Protein AF-A0A9J5XBE6-F1 (afdb_monomer_lite)

Foldseek 3Di:
DKDQLPPPPVDDPQLSVLLCVVQVVQADPRRIRDDDDPPDPDPVVRVVVRVCCCPPVRSVVSVDDDDDDDPVVVVVVVVVVVVVVVVVVVVVVVVVVVVVVVVVVPPPD

pLDDT: mean 87.67, std 7.81, range [52.16, 96.81]

Radius of gyration: 24.83 Å; chains: 1; bounding box: 60×49×56 Å

Secondary structure (DSSP, 8-state):
-EEESTT-TTS-HHHHHHHHHHTTTTB-TTSEEE----S-SSHHHHHHHHHHIIIIIIHHHHH--PPPPPHHHHHHHHHHHHHHHHHHHHHHHHHHHHHHHHHGGG---

Sequence (109 aa):
MRFNVEKAYCLSDKVREKILQMEKNRINKDGELVISSTKTRTQKSIMNFSLVLVSQDIIDAASYVPPPPSEEQVKIITKLAAIGERKRLDNKKAQSQKKAMRRSRDSYD

Organism: Solanum commersonii (NCBI:txid4109)

Structure (mmCIF, N/CA/C/O backbone):
data_AF-A0A9J5XBE6-F1
#
_entry.id   AF-A0A9J5XBE6-F1
#
loop_
_atom_site.group_PDB
_atom_site.id
_atom_site.type_symbol
_atom_site.label_atom_id
_atom_site.label_alt_id
_atom_site.label_comp_id
_atom_site.label_asym_id
_atom_site.label_entity_id
_atom_site.label_seq_id
_atom_site.pdbx_PDB_ins_code
_atom_site.Cartn_x
_atom_site.Cartn_y
_atom_site.Cartn_z
_atom_site.occupancy
_atom_site.B_iso_or_equiv
_atom_site.auth_seq_id
_atom_site.auth_comp_id
_atom_site.auth_asym_id
_atom_site.auth_atom_id
_atom_site.pdbx_PDB_model_num
ATOM 1 N N . MET A 1 1 ? -8.126 -2.118 23.053 1.00 85.38 1 MET A N 1
ATOM 2 C CA . MET A 1 1 ? -9.324 -2.234 22.200 1.00 85.38 1 MET A CA 1
ATOM 3 C C . MET A 1 1 ? -8.954 -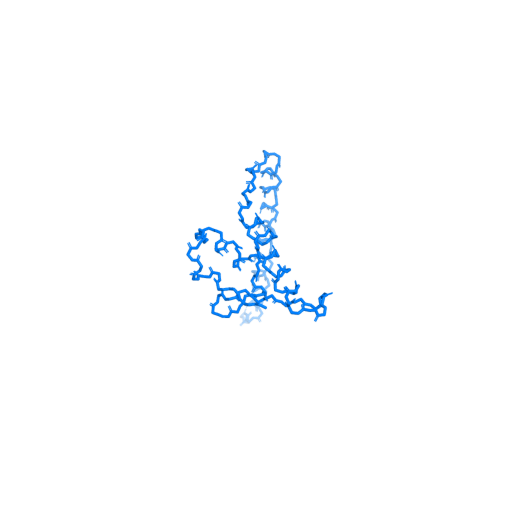3.037 20.961 1.00 85.38 1 MET A C 1
ATOM 5 O O . MET A 1 1 ? -7.812 -2.943 20.519 1.00 85.38 1 MET A O 1
ATOM 9 N N . ARG A 1 2 ? -9.867 -3.880 20.477 1.00 87.94 2 ARG A N 1
ATOM 10 C CA . ARG A 1 2 ? -9.707 -4.636 19.231 1.00 87.94 2 ARG A CA 1
ATOM 11 C C . ARG A 1 2 ? -10.854 -4.259 18.305 1.00 87.94 2 ARG A C 1
ATOM 13 O O . ARG A 1 2 ? -11.988 -4.181 18.771 1.00 87.94 2 ARG A O 1
ATOM 20 N N . PHE A 1 3 ? -10.549 -4.007 17.042 1.00 88.88 3 PHE A N 1
ATOM 21 C CA . PHE A 1 3 ? -11.528 -3.617 16.035 1.00 88.88 3 PHE A CA 1
ATOM 22 C C . PHE A 1 3 ? -11.354 -4.497 14.801 1.00 88.88 3 PHE A C 1
ATOM 24 O O . PHE A 1 3 ? -10.278 -4.512 14.213 1.00 88.88 3 PHE A O 1
ATOM 31 N N . ASN A 1 4 ? -12.384 -5.252 14.422 1.00 90.38 4 ASN A N 1
ATOM 32 C CA . ASN A 1 4 ? -12.310 -6.121 13.252 1.00 90.38 4 ASN A CA 1
ATOM 33 C C . ASN A 1 4 ? -12.506 -5.292 11.975 1.00 90.38 4 ASN A C 1
ATOM 35 O O . ASN A 1 4 ? -13.617 -4.848 11.697 1.00 90.38 4 ASN A O 1
ATOM 39 N N . VAL A 1 5 ? -11.426 -5.073 11.223 1.00 89.31 5 VAL A N 1
ATOM 40 C CA . VAL A 1 5 ? -11.435 -4.235 10.012 1.00 89.31 5 VAL A CA 1
ATOM 41 C C . VAL A 1 5 ? -12.078 -4.982 8.846 1.00 89.31 5 VAL A C 1
ATOM 43 O O . VAL A 1 5 ? -12.821 -4.394 8.063 1.00 89.31 5 VAL A O 1
ATOM 46 N N . GLU A 1 6 ? -11.830 -6.286 8.751 1.00 87.38 6 GLU A N 1
ATOM 47 C CA . GLU A 1 6 ? -12.301 -7.132 7.654 1.00 87.38 6 GLU A CA 1
ATOM 48 C C . GLU A 1 6 ? -13.834 -7.245 7.638 1.00 87.38 6 GLU A C 1
ATOM 50 O O . GLU A 1 6 ? -14.467 -7.069 6.599 1.00 87.38 6 GLU A O 1
ATOM 55 N N . LYS A 1 7 ? -14.452 -7.435 8.809 1.00 88.69 7 LYS A N 1
ATOM 56 C CA . LYS A 1 7 ? -15.906 -7.615 8.967 1.00 88.69 7 LYS A CA 1
ATOM 57 C C . LYS A 1 7 ? -16.685 -6.309 9.181 1.00 88.69 7 LYS A C 1
ATOM 59 O O . LYS A 1 7 ? -17.906 -6.344 9.328 1.00 88.69 7 LYS A O 1
ATOM 64 N N . ALA A 1 8 ? -16.020 -5.153 9.229 1.00 87.75 8 ALA A N 1
ATOM 65 C CA . ALA A 1 8 ? -16.664 -3.873 9.531 1.00 87.75 8 ALA A CA 1
ATOM 66 C C . ALA A 1 8 ? -17.505 -3.344 8.356 1.00 87.75 8 ALA A C 1
ATOM 68 O O . ALA A 1 8 ? -16.993 -2.639 7.494 1.00 87.75 8 ALA A O 1
ATOM 69 N N . TYR A 1 9 ? -18.810 -3.621 8.327 1.00 86.94 9 TYR A N 1
ATOM 70 C CA . TYR A 1 9 ? -19.719 -3.202 7.241 1.00 86.94 9 TYR A CA 1
ATOM 71 C C . TYR A 1 9 ? -19.729 -1.689 6.941 1.00 86.94 9 TYR A C 1
ATOM 73 O O . TYR A 1 9 ? -20.090 -1.292 5.839 1.00 86.94 9 TYR A O 1
ATOM 81 N N . CYS A 1 10 ? -19.329 -0.847 7.897 1.00 86.62 10 CYS A N 1
ATOM 82 C CA . CYS A 1 10 ? -19.263 0.606 7.740 1.00 86.62 10 CYS A CA 1
ATOM 83 C C . CYS A 1 10 ? -18.073 1.103 6.899 1.00 86.62 10 CYS A C 1
ATOM 85 O O . CYS A 1 10 ? -18.045 2.275 6.531 1.00 86.62 10 CYS A O 1
ATOM 87 N N . LEU A 1 11 ? -17.095 0.245 6.597 1.00 87.25 11 LEU A N 1
ATOM 88 C CA . LEU A 1 11 ? -15.935 0.589 5.777 1.00 87.25 11 LEU A CA 1
ATOM 89 C C . LEU A 1 11 ? -16.132 0.109 4.341 1.00 87.25 11 LEU A C 1
ATOM 91 O O . LEU A 1 11 ? -16.635 -0.986 4.112 1.00 87.25 11 LEU A O 1
ATOM 95 N N . SER A 1 12 ? -15.689 0.908 3.368 1.00 89.75 12 SER A N 1
ATOM 96 C CA . SER A 1 12 ? -15.602 0.455 1.976 1.00 89.75 12 SER A CA 1
ATOM 97 C C . SER A 1 12 ? -14.417 -0.495 1.785 1.00 89.75 12 SER A C 1
ATOM 99 O O . SER A 1 12 ? -13.418 -0.404 2.502 1.00 89.75 12 SER A O 1
ATOM 101 N N . ASP A 1 13 ? -14.484 -1.372 0.784 1.00 89.69 13 ASP A N 1
ATOM 102 C CA . ASP A 1 13 ? -13.449 -2.394 0.560 1.00 89.69 13 ASP A CA 1
ATOM 103 C C . ASP A 1 13 ? -12.067 -1.791 0.292 1.00 89.69 13 ASP A C 1
ATOM 105 O O . ASP A 1 13 ? -11.066 -2.272 0.818 1.00 89.69 13 ASP A O 1
ATOM 109 N N . LYS A 1 14 ? -12.015 -0.661 -0.424 1.00 89.00 14 LYS A N 1
ATOM 110 C CA . LYS A 1 14 ? -10.770 0.085 -0.661 1.00 89.00 14 LYS A CA 1
ATOM 111 C C . LYS A 1 14 ? -10.132 0.574 0.638 1.00 89.00 14 LYS A C 1
ATOM 113 O O . LYS A 1 14 ? -8.915 0.511 0.794 1.00 89.00 14 LYS A O 1
ATOM 118 N N . VAL A 1 15 ? -10.948 1.081 1.563 1.00 90.25 15 VAL A N 1
ATOM 119 C CA . VAL A 1 15 ? -10.475 1.574 2.862 1.00 90.25 15 VAL A CA 1
ATOM 120 C C . VAL A 1 15 ? -10.030 0.402 3.733 1.00 90.25 15 VAL A C 1
ATOM 122 O O . VAL A 1 15 ? -8.966 0.487 4.339 1.00 90.25 15 VAL A O 1
ATOM 125 N N . ARG A 1 16 ? -10.771 -0.717 3.736 1.00 91.00 16 ARG A N 1
ATOM 126 C CA . ARG A 1 16 ? -10.356 -1.947 4.432 1.00 91.00 16 ARG A CA 1
ATOM 127 C C . ARG A 1 16 ? -8.979 -2.413 3.972 1.00 91.00 16 ARG A C 1
ATOM 129 O O . ARG A 1 16 ? -8.092 -2.607 4.798 1.00 91.00 16 ARG A O 1
ATOM 136 N N . GLU A 1 17 ? -8.790 -2.547 2.662 1.00 90.31 17 GLU A N 1
ATOM 137 C CA . GLU A 1 17 ? -7.527 -3.006 2.085 1.00 90.31 17 GLU A CA 1
ATOM 138 C C . GLU A 1 17 ? -6.375 -2.057 2.433 1.00 90.31 17 GLU A C 1
ATOM 140 O O . GLU A 1 17 ? -5.313 -2.499 2.874 1.00 90.31 17 GLU A O 1
ATOM 145 N N . LYS A 1 18 ? -6.596 -0.742 2.331 1.00 91.00 18 LYS A N 1
ATOM 146 C CA . LYS A 1 18 ? -5.593 0.250 2.729 1.00 91.00 18 LYS A CA 1
ATOM 147 C C . LYS A 1 18 ? -5.229 0.168 4.207 1.00 91.00 18 LYS A C 1
ATOM 149 O O . LYS A 1 18 ? -4.044 0.219 4.525 1.00 91.00 18 LYS A O 1
ATOM 154 N N . ILE A 1 19 ? -6.206 0.026 5.103 1.00 90.69 19 ILE A N 1
ATOM 155 C CA . ILE A 1 19 ? -5.940 -0.115 6.542 1.00 90.69 19 ILE A CA 1
ATOM 156 C C . ILE A 1 19 ? -5.107 -1.376 6.797 1.00 90.69 19 ILE A C 1
ATOM 158 O O . ILE A 1 19 ? -4.124 -1.313 7.532 1.00 90.69 19 ILE A O 1
ATOM 162 N N . LEU A 1 20 ? -5.433 -2.496 6.143 1.00 90.38 20 LEU A N 1
ATOM 163 C CA . LEU A 1 20 ? -4.661 -3.739 6.245 1.00 90.38 20 LEU A CA 1
ATOM 164 C C . LEU A 1 20 ? -3.218 -3.575 5.741 1.00 90.38 20 LEU A C 1
ATOM 166 O O . LEU A 1 20 ? -2.297 -4.149 6.322 1.00 90.38 20 LEU A O 1
ATOM 170 N N . GLN A 1 21 ? -2.996 -2.770 4.698 1.00 89.75 21 GLN A N 1
ATOM 171 C CA . GLN A 1 21 ? -1.657 -2.475 4.180 1.00 89.75 21 GLN A CA 1
ATOM 172 C C . GLN A 1 21 ? -0.860 -1.530 5.094 1.00 89.75 21 GLN A C 1
ATOM 174 O O . GLN A 1 21 ? 0.316 -1.791 5.367 1.00 89.75 21 GLN A O 1
ATOM 179 N N . MET A 1 22 ? -1.482 -0.446 5.568 1.00 90.00 22 MET A N 1
ATOM 180 C CA . MET A 1 22 ? -0.840 0.580 6.399 1.00 90.00 22 MET A CA 1
ATOM 181 C C . MET A 1 22 ? -0.526 0.061 7.806 1.00 90.00 22 MET A C 1
ATOM 183 O O . MET A 1 22 ? 0.591 0.218 8.295 1.00 90.00 22 MET A O 1
ATOM 187 N N . GLU A 1 23 ? -1.484 -0.618 8.436 1.00 89.19 23 GLU A N 1
ATOM 188 C CA . GLU A 1 23 ? -1.412 -1.065 9.830 1.00 89.19 23 GLU A CA 1
ATOM 189 C C . GLU A 1 23 ? -1.072 -2.558 9.959 1.00 89.19 23 GLU A C 1
ATOM 191 O O . GLU A 1 23 ? -1.339 -3.176 10.988 1.00 89.19 23 GLU A O 1
ATOM 196 N N . LYS A 1 24 ? -0.426 -3.154 8.946 1.00 89.81 24 LYS A N 1
ATOM 197 C CA . LYS A 1 24 ? -0.115 -4.599 8.882 1.00 89.81 24 LYS A CA 1
ATOM 198 C C . LYS A 1 24 ? 0.562 -5.172 10.135 1.00 89.81 24 LYS A C 1
ATOM 200 O O . LYS A 1 24 ? 0.371 -6.335 10.463 1.00 89.81 24 LYS A O 1
ATOM 205 N N . ASN A 1 25 ? 1.350 -4.360 10.844 1.00 90.62 25 ASN A N 1
ATOM 206 C CA . ASN A 1 25 ? 2.076 -4.780 12.049 1.00 90.62 25 ASN A CA 1
ATOM 207 C C . ASN A 1 25 ? 1.184 -4.822 13.303 1.00 90.62 25 ASN A C 1
ATOM 209 O O . ASN A 1 25 ? 1.572 -5.403 14.314 1.00 90.62 25 ASN A O 1
ATOM 213 N N . ARG A 1 26 ? 0.019 -4.168 13.263 1.00 89.62 26 ARG A N 1
ATOM 214 C CA . ARG A 1 26 ? -0.947 -4.060 14.368 1.00 89.62 26 ARG A CA 1
ATOM 215 C C . ARG A 1 26 ? -2.198 -4.910 14.143 1.00 89.62 26 ARG A C 1
ATOM 217 O O . ARG A 1 26 ? -3.085 -4.914 14.997 1.00 89.62 26 ARG A O 1
ATOM 224 N N . ILE A 1 27 ? -2.259 -5.619 13.019 1.00 92.38 27 ILE A N 1
ATOM 225 C CA . ILE A 1 27 ? -3.347 -6.516 12.634 1.00 92.38 27 ILE A CA 1
ATOM 226 C C . ILE A 1 27 ? -2.996 -7.951 13.045 1.00 92.38 27 ILE A C 1
ATOM 228 O O . ILE A 1 27 ? -1.868 -8.408 12.852 1.00 92.38 27 ILE A O 1
ATOM 232 N N . ASN A 1 28 ? -3.953 -8.666 13.637 1.00 91.75 28 ASN A N 1
ATOM 233 C CA . ASN A 1 28 ? -3.812 -10.092 13.937 1.00 91.75 28 ASN A CA 1
ATOM 234 C C . ASN A 1 28 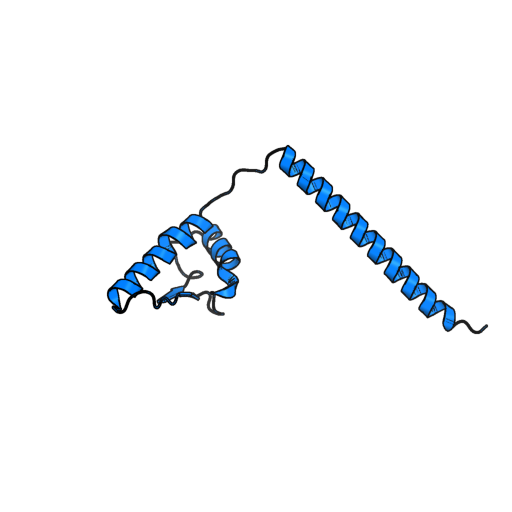? -4.198 -10.977 12.730 1.00 91.75 28 ASN A C 1
ATOM 236 O O . ASN A 1 28 ? -4.595 -10.488 11.677 1.00 91.75 28 ASN A O 1
ATOM 240 N N . LYS A 1 29 ? -4.107 -12.305 12.884 1.00 89.25 29 LYS A N 1
ATOM 241 C CA . LYS A 1 29 ? -4.478 -13.258 11.819 1.00 89.25 29 LYS A CA 1
ATOM 242 C C . LYS A 1 29 ? -5.963 -13.211 11.434 1.00 89.25 29 LYS A C 1
ATOM 244 O O . LYS A 1 29 ? -6.292 -13.606 10.325 1.00 89.25 29 LYS A O 1
ATOM 249 N N . ASP A 1 30 ? -6.817 -12.725 12.330 1.00 87.19 30 ASP A N 1
ATOM 250 C CA . ASP A 1 30 ? -8.274 -12.659 12.173 1.00 87.19 30 ASP A CA 1
ATOM 251 C C . ASP A 1 30 ? -8.758 -11.298 11.625 1.00 87.19 30 ASP A C 1
ATOM 253 O O . ASP A 1 30 ? -9.953 -10.990 11.684 1.00 87.19 30 ASP A O 1
ATOM 257 N N . GLY A 1 31 ? -7.835 -10.443 11.160 1.00 87.12 31 GLY A N 1
ATOM 258 C CA . GLY A 1 31 ? -8.158 -9.125 10.604 1.00 87.12 31 GLY A CA 1
ATOM 259 C C . GLY A 1 31 ? -8.540 -8.069 11.651 1.00 87.12 31 GLY A C 1
ATOM 260 O O . GLY A 1 31 ? -9.138 -7.041 11.320 1.00 87.12 31 GLY A O 1
ATOM 261 N N . GLU A 1 32 ? -8.218 -8.296 12.927 1.00 91.06 32 GLU A N 1
ATOM 262 C CA . GLU A 1 32 ? -8.462 -7.349 14.014 1.00 91.06 32 GLU A CA 1
ATOM 263 C C . GLU A 1 32 ? -7.280 -6.407 14.226 1.00 91.06 32 GLU A C 1
ATOM 265 O O . GLU A 1 32 ? -6.149 -6.826 14.481 1.00 91.06 32 GLU A O 1
ATOM 270 N N . LEU A 1 33 ? -7.579 -5.112 14.209 1.00 90.81 33 LEU A N 1
ATOM 271 C CA . LEU A 1 33 ? -6.672 -4.042 14.575 1.00 90.81 33 LEU A CA 1
ATOM 272 C C . LEU A 1 33 ? -6.586 -3.934 16.095 1.00 90.81 33 LEU A C 1
ATOM 274 O O . LEU A 1 33 ? -7.570 -3.626 16.777 1.00 90.81 33 LEU A O 1
ATOM 278 N N . VAL A 1 34 ? -5.391 -4.172 16.628 1.00 90.00 34 VAL A N 1
ATOM 279 C CA . VAL A 1 34 ? -5.123 -4.130 18.064 1.00 90.00 34 VAL A CA 1
ATOM 280 C C . VAL A 1 34 ? -4.576 -2.758 18.451 1.00 90.00 34 VAL A C 1
ATOM 282 O O . VAL A 1 34 ? -3.539 -2.299 17.967 1.00 90.00 34 VAL A O 1
ATOM 285 N N . ILE A 1 35 ? -5.280 -2.089 19.367 1.00 87.31 35 ILE A N 1
ATOM 286 C CA . ILE A 1 35 ? -4.916 -0.760 19.864 1.00 87.31 35 ILE A CA 1
ATOM 287 C C . ILE A 1 35 ? -4.815 -0.794 21.380 1.00 87.31 35 ILE A C 1
ATOM 289 O O . ILE A 1 35 ? -5.797 -1.034 22.088 1.00 87.31 35 ILE A O 1
ATOM 293 N N . SER A 1 36 ? -3.617 -0.521 21.881 1.00 84.38 36 SER A N 1
ATOM 294 C CA . SER A 1 36 ? -3.325 -0.369 23.303 1.00 84.38 36 SER A CA 1
ATOM 295 C C . SER A 1 36 ? -2.781 1.029 23.569 1.00 84.38 36 SER A C 1
ATOM 297 O O . SER A 1 36 ? -1.867 1.480 22.883 1.00 84.38 36 SER A O 1
ATOM 299 N N . SER A 1 37 ? -3.324 1.705 24.579 1.00 82.12 37 SER A N 1
ATOM 300 C CA . SER A 1 37 ? -2.838 3.000 25.053 1.00 82.12 37 SER A CA 1
ATOM 301 C C . SER A 1 37 ? -2.813 2.993 26.576 1.00 82.12 37 SER A C 1
ATOM 303 O O . SER A 1 37 ? -3.806 2.638 27.207 1.00 82.12 37 SER A O 1
ATOM 305 N N . THR A 1 38 ? -1.684 3.396 27.157 1.00 85.75 38 THR A N 1
ATOM 306 C CA . THR A 1 38 ? -1.477 3.554 28.608 1.00 85.75 38 THR A CA 1
ATOM 307 C C . THR A 1 38 ? -1.437 5.026 29.030 1.00 85.75 38 THR A C 1
ATOM 309 O O . THR A 1 38 ? -1.050 5.345 30.149 1.00 85.75 38 THR A O 1
ATOM 312 N N . LYS A 1 39 ? -1.849 5.945 28.143 1.00 82.25 39 LYS A N 1
ATOM 313 C CA . LYS A 1 39 ? -1.720 7.398 28.344 1.00 82.25 39 LYS A CA 1
ATOM 314 C C . LYS A 1 39 ? -2.528 7.953 29.519 1.00 82.25 39 LYS A C 1
ATOM 316 O O . LYS A 1 39 ? -2.152 8.969 30.087 1.00 82.25 39 LYS A O 1
ATOM 321 N N . THR A 1 40 ? -3.662 7.342 29.853 1.00 84.62 40 THR A N 1
ATOM 322 C CA . THR A 1 40 ? -4.537 7.810 30.939 1.00 84.62 40 THR A CA 1
ATOM 323 C C . THR A 1 40 ? -4.848 6.672 31.896 1.00 84.62 40 THR A C 1
ATOM 325 O O . THR A 1 40 ? -4.900 5.519 31.487 1.00 84.62 40 THR A O 1
ATOM 328 N N . ARG A 1 41 ? -5.054 6.993 33.179 1.00 85.06 41 ARG A N 1
ATOM 329 C CA . ARG A 1 41 ? -5.327 5.998 34.232 1.00 85.06 41 ARG A CA 1
ATOM 330 C C . ARG A 1 41 ? -6.740 5.409 34.147 1.00 85.06 41 ARG A C 1
ATOM 332 O O . ARG A 1 41 ? -6.961 4.280 34.571 1.00 85.06 41 ARG A O 1
ATOM 339 N N . THR A 1 42 ? -7.700 6.164 33.618 1.00 89.12 42 THR A N 1
ATOM 340 C CA . THR A 1 42 ? -9.118 5.782 33.623 1.00 89.12 42 THR A CA 1
ATOM 341 C C . THR A 1 42 ? -9.487 4.981 32.377 1.00 89.12 42 THR A C 1
ATOM 343 O O . THR A 1 42 ? -9.204 5.380 31.251 1.00 89.12 42 THR A O 1
ATOM 346 N N . GLN A 1 43 ? -10.219 3.879 32.548 1.00 85.38 43 GLN A N 1
ATOM 347 C CA . GLN A 1 43 ? -10.635 3.029 31.427 1.00 85.38 43 GLN A CA 1
ATOM 348 C C . GLN A 1 43 ? -11.503 3.777 30.402 1.00 85.38 43 GLN A C 1
ATOM 350 O O . GLN A 1 43 ? -11.303 3.626 29.199 1.00 85.38 43 GLN A O 1
ATOM 355 N N . LYS A 1 44 ? -12.432 4.631 30.859 1.00 88.69 44 LYS A N 1
ATOM 356 C CA . LYS A 1 44 ? -13.303 5.424 29.971 1.00 88.69 44 LYS A CA 1
ATOM 357 C C . LYS A 1 44 ? -12.503 6.339 29.039 1.00 88.69 44 LYS A C 1
ATOM 359 O O . LYS A 1 44 ? -12.801 6.403 27.850 1.00 88.69 44 LYS A O 1
ATOM 364 N N . SER A 1 45 ? -11.470 7.013 29.546 1.00 85.19 45 SER A N 1
ATOM 365 C CA . SER A 1 45 ? -10.639 7.898 28.721 1.00 85.19 45 SER A CA 1
ATOM 366 C C . SER A 1 45 ? -9.790 7.115 27.721 1.00 85.19 45 SER A C 1
ATOM 368 O O . SER A 1 45 ? -9.687 7.534 26.572 1.00 85.19 45 SER A O 1
ATOM 370 N N . ILE A 1 46 ? -9.257 5.948 28.105 1.00 86.25 46 ILE A N 1
ATOM 371 C CA . ILE A 1 46 ? -8.529 5.058 27.184 1.00 86.25 46 ILE A CA 1
ATOM 372 C C . ILE A 1 46 ? -9.438 4.590 26.039 1.00 86.25 46 ILE A C 1
ATOM 374 O O . ILE A 1 46 ? -9.009 4.568 24.883 1.00 86.25 46 ILE A O 1
ATOM 378 N N . MET A 1 47 ? -10.687 4.227 26.344 1.00 85.69 47 MET A N 1
ATOM 379 C CA . MET A 1 47 ? -11.663 3.785 25.343 1.00 85.69 47 MET A CA 1
ATOM 380 C C . MET A 1 47 ? -11.978 4.900 24.344 1.00 85.69 47 MET A C 1
ATOM 382 O O . MET A 1 47 ? -11.810 4.693 23.145 1.00 85.69 47 MET A O 1
ATOM 386 N N . ASN A 1 48 ? -12.338 6.092 24.830 1.00 87.31 48 ASN A N 1
ATOM 387 C CA . ASN A 1 48 ? -12.614 7.249 23.972 1.00 87.31 48 ASN A CA 1
ATOM 388 C C . ASN A 1 48 ? -11.408 7.609 23.098 1.00 87.31 48 ASN A C 1
ATOM 390 O O . ASN A 1 48 ? -11.547 7.789 21.894 1.00 87.31 48 ASN A O 1
ATOM 394 N N . PHE A 1 49 ? -10.208 7.626 23.680 1.00 87.44 49 PHE A N 1
ATOM 395 C CA . PHE A 1 49 ? -8.976 7.881 22.940 1.00 87.44 49 PHE A CA 1
ATOM 396 C C . PHE A 1 49 ? -8.724 6.837 21.841 1.00 87.44 49 PHE A C 1
ATOM 398 O O . PHE A 1 49 ? -8.320 7.181 20.735 1.00 87.44 49 PHE A O 1
ATOM 405 N N . SER A 1 50 ? -8.997 5.561 22.123 1.00 86.00 50 SER A N 1
ATOM 406 C CA . SER A 1 50 ? -8.839 4.484 21.138 1.00 86.00 50 SER A CA 1
ATOM 407 C C . SER A 1 50 ? -9.845 4.602 19.989 1.00 86.00 50 SER A C 1
ATOM 409 O O . SER A 1 50 ? -9.492 4.313 18.852 1.00 86.00 50 SER A O 1
ATOM 411 N N . LEU A 1 51 ? -11.081 5.029 20.268 1.00 86.38 51 LEU A N 1
ATOM 412 C CA . LEU A 1 51 ? -12.102 5.271 19.242 1.00 86.38 51 LEU A CA 1
ATOM 413 C C . LEU A 1 51 ? -11.730 6.449 18.338 1.00 86.38 51 LEU A C 1
ATOM 415 O O . LEU A 1 51 ? -11.864 6.351 17.119 1.00 86.38 51 LEU A O 1
ATOM 419 N N . VAL A 1 52 ? -11.226 7.529 18.937 1.00 86.94 52 VAL A N 1
ATOM 420 C CA . VAL A 1 52 ? -10.731 8.715 18.228 1.00 86.94 52 VAL A CA 1
ATOM 421 C C . VAL A 1 52 ? -9.574 8.351 17.299 1.00 86.94 52 VAL A C 1
ATOM 423 O O . VAL A 1 52 ? -9.644 8.643 16.112 1.00 86.94 52 VAL A O 1
ATOM 426 N N . LEU A 1 53 ? -8.573 7.621 17.802 1.00 84.94 53 LEU A N 1
ATOM 427 C CA . LEU A 1 53 ? -7.445 7.132 17.001 1.00 84.94 53 LEU A CA 1
ATOM 428 C C . LEU A 1 53 ? -7.882 6.305 15.785 1.00 84.94 53 LEU A C 1
ATOM 430 O O . LEU A 1 53 ? -7.331 6.463 14.702 1.00 84.94 53 LEU A O 1
ATOM 434 N N . VAL A 1 54 ? -8.849 5.395 15.955 1.00 85.50 54 VAL A N 1
ATOM 435 C CA . VAL A 1 54 ? -9.361 4.603 14.823 1.00 85.50 54 VAL A CA 1
ATOM 436 C C . VAL A 1 54 ? -10.076 5.492 13.818 1.00 85.50 54 VAL A C 1
ATOM 438 O O . VAL A 1 54 ? -9.843 5.362 12.621 1.00 85.50 54 VAL A O 1
ATOM 441 N N . SER A 1 55 ? -10.952 6.368 14.306 1.00 82.25 55 SER A N 1
ATOM 442 C CA . SER A 1 55 ? -11.882 7.109 13.455 1.00 82.25 55 SER A CA 1
ATOM 443 C C . SER A 1 55 ? -11.214 8.248 12.701 1.00 82.25 55 SER A C 1
ATOM 445 O O . SER A 1 55 ? -11.440 8.378 11.510 1.00 82.25 55 SER A O 1
ATOM 447 N N . GLN A 1 56 ? -10.403 9.057 13.376 1.00 81.25 56 GLN A N 1
ATOM 448 C CA . GLN A 1 56 ? -9.742 10.197 12.747 1.00 81.25 56 GLN A CA 1
ATOM 449 C C . GLN A 1 56 ? -8.426 9.760 12.118 1.00 81.25 56 GLN A C 1
ATOM 451 O O . GLN A 1 56 ? -8.284 9.779 10.905 1.00 81.25 56 GLN A O 1
ATOM 456 N N . ASP A 1 57 ? -7.480 9.254 12.903 1.00 85.25 57 ASP A N 1
ATOM 457 C CA . ASP A 1 57 ? -6.131 9.067 12.362 1.00 85.25 57 ASP A CA 1
ATOM 458 C C . ASP A 1 57 ? -6.065 7.933 11.328 1.00 85.25 57 ASP A C 1
ATOM 460 O O . ASP A 1 57 ? -5.484 8.098 10.258 1.00 85.25 57 ASP A O 1
ATOM 464 N N . ILE A 1 58 ? -6.662 6.775 11.622 1.00 87.69 58 ILE A N 1
ATOM 465 C CA . ILE A 1 58 ? -6.506 5.586 10.770 1.00 87.69 58 ILE A CA 1
ATOM 466 C C . ILE A 1 58 ? -7.472 5.620 9.585 1.00 87.69 58 ILE A C 1
ATOM 468 O O . ILE A 1 58 ? -7.053 5.413 8.444 1.00 87.69 58 ILE A O 1
ATOM 472 N N . ILE A 1 59 ? -8.760 5.873 9.837 1.00 88.25 59 ILE A N 1
ATOM 473 C CA . ILE A 1 59 ? -9.769 5.874 8.775 1.00 88.25 59 ILE A CA 1
ATOM 474 C C . ILE A 1 59 ? -9.593 7.081 7.847 1.00 88.25 59 ILE A C 1
ATOM 476 O O . ILE A 1 59 ? -9.638 6.873 6.634 1.00 88.25 59 ILE A O 1
ATOM 480 N N . ASP A 1 60 ? -9.308 8.293 8.345 1.00 88.44 60 ASP A N 1
ATOM 481 C CA . ASP A 1 60 ? -9.117 9.445 7.448 1.00 88.44 60 ASP A CA 1
ATOM 482 C C . ASP A 1 60 ? -7.848 9.284 6.602 1.00 88.44 60 ASP A C 1
ATOM 484 O O . ASP A 1 60 ? -7.874 9.536 5.395 1.00 88.44 60 ASP A O 1
ATOM 488 N N . ALA A 1 61 ? -6.751 8.778 7.181 1.00 87.56 61 ALA A N 1
ATOM 489 C CA . ALA A 1 61 ? -5.529 8.509 6.421 1.00 87.56 61 ALA A CA 1
ATOM 490 C C . ALA A 1 61 ? -5.734 7.428 5.347 1.00 87.56 61 ALA A C 1
ATOM 492 O O . ALA A 1 61 ? -5.219 7.545 4.230 1.00 87.56 61 ALA A O 1
ATOM 493 N N . ALA A 1 62 ? -6.516 6.389 5.646 1.00 88.56 62 ALA A N 1
ATOM 494 C CA . ALA A 1 62 ? -6.867 5.371 4.663 1.00 88.56 62 ALA A CA 1
ATOM 495 C C . ALA A 1 62 ? -7.838 5.905 3.596 1.00 88.56 62 ALA A C 1
ATOM 497 O O . ALA A 1 62 ? -7.711 5.558 2.419 1.00 88.56 62 ALA A O 1
ATOM 498 N N . SER A 1 63 ? -8.770 6.779 3.978 1.00 88.12 63 SER A N 1
ATOM 499 C CA . SER A 1 63 ? -9.710 7.432 3.064 1.00 88.12 63 SER A CA 1
ATOM 500 C C . SER A 1 63 ? -9.047 8.492 2.184 1.00 88.12 63 SER A C 1
ATOM 502 O O . SER A 1 63 ? -9.595 8.846 1.138 1.00 88.12 63 SER A O 1
ATOM 504 N N . TYR A 1 64 ? -7.873 8.998 2.563 1.00 87.50 64 TYR A N 1
ATOM 505 C CA . TYR A 1 64 ? -7.152 9.980 1.771 1.00 87.50 64 TYR A CA 1
ATOM 506 C C . TYR A 1 64 ? -6.716 9.388 0.423 1.00 87.50 64 TYR A C 1
ATOM 508 O O . TYR A 1 64 ? -5.946 8.422 0.345 1.00 87.50 64 TYR A O 1
ATOM 516 N N . VAL A 1 65 ? -7.207 9.981 -0.664 1.00 82.88 65 VAL A N 1
ATOM 517 C CA . VAL A 1 65 ? -6.805 9.651 -2.033 1.00 82.88 65 VAL A CA 1
ATOM 518 C C . VAL A 1 65 ? -5.787 10.700 -2.471 1.00 82.88 65 VAL A C 1
ATOM 520 O O . VAL A 1 65 ? -6.166 11.862 -2.629 1.00 82.88 65 VAL A O 1
ATOM 523 N N . PRO A 1 66 ? -4.499 10.339 -2.637 1.00 81.94 66 PRO A N 1
ATOM 524 C CA . PRO A 1 66 ? -3.517 11.306 -3.092 1.00 81.94 66 PRO A CA 1
ATOM 525 C C . PRO A 1 66 ? -3.881 11.779 -4.506 1.00 81.94 66 PRO A C 1
ATOM 527 O O . PRO A 1 66 ? -4.359 10.974 -5.315 1.00 81.94 66 PRO A O 1
ATOM 530 N N . PRO A 1 67 ? -3.656 13.065 -4.821 1.00 85.25 67 PRO A N 1
ATOM 531 C CA . PRO A 1 67 ? -3.830 13.554 -6.178 1.00 85.25 67 PRO A CA 1
ATOM 532 C C . PRO A 1 67 ? -2.887 12.808 -7.136 1.00 85.25 67 PRO A C 1
ATOM 534 O O . PRO A 1 67 ? -1.843 12.299 -6.708 1.00 85.25 67 PRO A O 1
ATOM 537 N N . PRO A 1 68 ? -3.236 12.728 -8.432 1.00 84.38 68 PRO A N 1
ATOM 538 C CA . PRO A 1 68 ? -2.366 12.108 -9.422 1.00 84.38 68 PRO A CA 1
ATOM 539 C C . 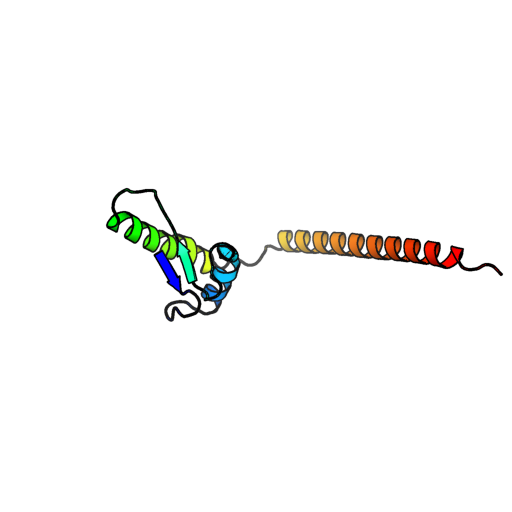PRO A 1 68 ? -0.989 12.799 -9.444 1.00 84.38 68 PRO A C 1
ATOM 541 O O . PRO A 1 68 ? -0.906 14.010 -9.215 1.00 84.38 68 PRO A O 1
ATOM 544 N N . PRO A 1 69 ? 0.098 12.048 -9.702 1.00 87.00 69 PRO A N 1
ATOM 545 C CA . PRO A 1 69 ? 1.447 12.600 -9.698 1.00 87.00 69 PRO A CA 1
ATOM 546 C C . PRO A 1 69 ? 1.622 13.653 -10.798 1.00 87.00 69 PRO A C 1
ATOM 548 O O . PRO A 1 69 ? 1.102 13.498 -11.905 1.00 87.00 69 PRO A O 1
ATOM 551 N N . SER A 1 70 ? 2.393 14.703 -10.508 1.00 90.00 70 SER A N 1
ATOM 552 C CA . SER A 1 70 ? 2.728 15.735 -11.494 1.00 90.00 70 SER A CA 1
ATOM 553 C C . SER A 1 70 ? 3.672 15.199 -12.575 1.00 90.00 70 SER A C 1
ATOM 555 O O . SER A 1 70 ? 4.393 14.220 -12.364 1.00 90.00 70 SER A O 1
ATOM 557 N N . GLU A 1 71 ? 3.722 15.857 -13.735 1.00 89.69 71 GLU A N 1
ATOM 558 C CA . GLU A 1 71 ? 4.578 15.429 -14.854 1.00 89.69 71 GLU A CA 1
ATOM 559 C C . GLU A 1 71 ? 6.058 15.290 -14.457 1.00 89.69 71 GLU A C 1
ATOM 561 O O . GLU A 1 71 ? 6.735 14.341 -14.857 1.00 89.69 71 GLU A O 1
ATOM 566 N N . GLU A 1 72 ? 6.561 16.191 -13.611 1.00 88.19 72 GLU A N 1
ATOM 567 C CA . GLU A 1 72 ? 7.926 16.127 -13.081 1.00 88.19 72 GLU A CA 1
ATOM 568 C C . GLU A 1 72 ? 8.146 14.891 -12.196 1.00 88.19 72 GLU A C 1
ATOM 570 O O . GLU A 1 72 ? 9.163 14.203 -12.320 1.00 88.19 72 GLU A O 1
ATOM 575 N N . GLN A 1 73 ? 7.172 14.538 -11.352 1.00 86.12 73 GLN A N 1
ATOM 576 C CA . GLN A 1 73 ? 7.239 13.322 -10.537 1.00 86.12 73 GLN A CA 1
ATOM 577 C C . GLN A 1 73 ? 7.250 12.065 -11.413 1.00 86.12 73 GLN A C 1
ATOM 579 O O . GLN A 1 73 ? 8.038 11.151 -11.166 1.00 86.12 73 GLN A O 1
ATOM 584 N N . VAL A 1 74 ? 6.455 12.038 -12.486 1.00 90.38 74 VAL A N 1
ATOM 585 C CA . VAL A 1 74 ? 6.451 10.933 -13.457 1.00 90.38 74 VAL A CA 1
ATOM 586 C C . VAL A 1 74 ? 7.822 10.784 -14.132 1.00 90.38 74 VAL A C 1
ATOM 588 O O . VAL A 1 74 ? 8.338 9.669 -14.258 1.00 90.38 74 VAL A O 1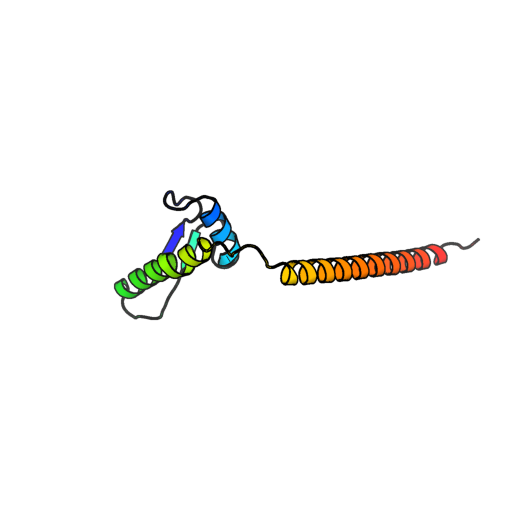
ATOM 591 N N . LYS A 1 75 ? 8.485 11.891 -14.496 1.00 93.19 75 LYS A N 1
ATOM 592 C CA . LYS A 1 75 ? 9.859 11.867 -15.037 1.00 93.19 75 LYS A CA 1
ATOM 593 C C . LYS A 1 75 ? 10.874 11.318 -14.028 1.00 93.19 75 LYS A C 1
ATOM 595 O O . LYS A 1 75 ? 11.799 10.602 -14.412 1.00 93.19 75 LYS A O 1
ATOM 600 N N . ILE A 1 76 ? 10.727 11.624 -12.740 1.00 91.00 76 ILE A N 1
ATOM 601 C CA . ILE A 1 76 ? 11.601 11.075 -11.691 1.00 91.00 76 ILE A CA 1
ATOM 602 C C . ILE A 1 76 ? 11.381 9.562 -11.553 1.00 91.00 76 ILE A C 1
ATOM 604 O O . ILE A 1 76 ? 12.351 8.801 -11.536 1.00 91.00 76 ILE A O 1
ATOM 608 N N . ILE A 1 77 ? 10.124 9.113 -11.525 1.00 90.75 77 ILE A N 1
ATOM 609 C CA . ILE A 1 77 ? 9.764 7.691 -11.412 1.00 90.75 77 ILE A CA 1
ATOM 610 C C . ILE A 1 77 ? 10.337 6.886 -12.587 1.00 90.75 77 ILE A C 1
ATOM 612 O O . ILE A 1 77 ? 10.956 5.842 -12.374 1.00 90.75 77 ILE A O 1
ATOM 616 N N . THR A 1 78 ? 10.209 7.383 -13.820 1.00 93.38 78 THR A N 1
ATOM 617 C CA . THR A 1 78 ? 10.743 6.697 -15.012 1.00 93.38 78 THR A CA 1
ATOM 618 C C . THR A 1 78 ? 12.270 6.601 -14.994 1.00 93.38 78 THR A C 1
ATOM 620 O O . THR A 1 78 ? 12.826 5.541 -15.295 1.00 93.38 78 THR A O 1
ATOM 623 N N . LYS A 1 79 ? 12.971 7.658 -14.560 1.00 94.62 79 LYS A N 1
ATOM 624 C CA . LYS A 1 79 ? 14.433 7.630 -14.371 1.00 94.62 79 LYS A CA 1
ATOM 625 C C . LYS A 1 79 ? 14.855 6.593 -13.329 1.00 94.62 79 LYS A C 1
ATOM 627 O O . LYS A 1 79 ? 15.795 5.833 -13.571 1.00 94.62 79 LYS A O 1
ATOM 632 N N . LEU A 1 80 ? 14.167 6.538 -12.188 1.00 93.69 80 LEU A N 1
ATOM 633 C CA . LEU A 1 80 ? 14.448 5.563 -11.130 1.00 93.69 80 LEU A CA 1
ATOM 634 C C . LEU A 1 80 ? 14.212 4.125 -11.609 1.00 93.69 80 LEU A C 1
ATOM 636 O O . LEU A 1 80 ? 15.058 3.261 -11.366 1.00 93.69 80 LEU A O 1
ATOM 640 N N . ALA A 1 81 ? 13.134 3.879 -12.359 1.00 94.31 81 ALA A N 1
ATOM 641 C CA . ALA A 1 81 ? 12.860 2.578 -12.967 1.00 94.31 81 ALA A CA 1
ATOM 642 C C . ALA A 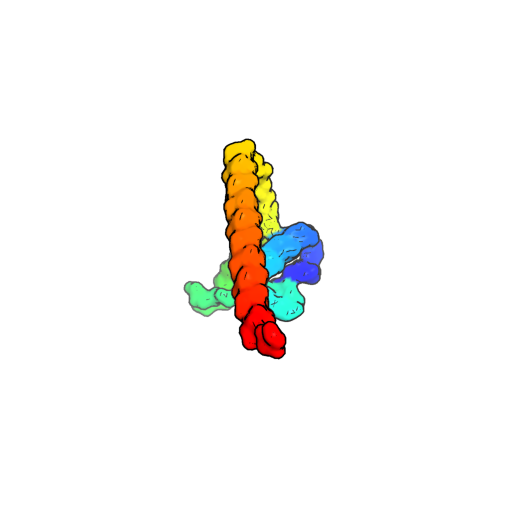1 81 ? 13.980 2.149 -13.936 1.00 94.31 81 ALA A C 1
ATOM 644 O O . ALA A 1 81 ? 14.480 1.026 -13.850 1.00 94.31 81 ALA A O 1
ATOM 645 N N . ALA A 1 82 ? 14.458 3.062 -14.788 1.00 95.31 82 ALA A N 1
ATOM 646 C CA . ALA A 1 82 ? 15.566 2.793 -15.707 1.00 95.31 82 ALA A CA 1
ATOM 647 C C . ALA A 1 82 ? 16.898 2.508 -14.982 1.00 95.31 82 ALA A C 1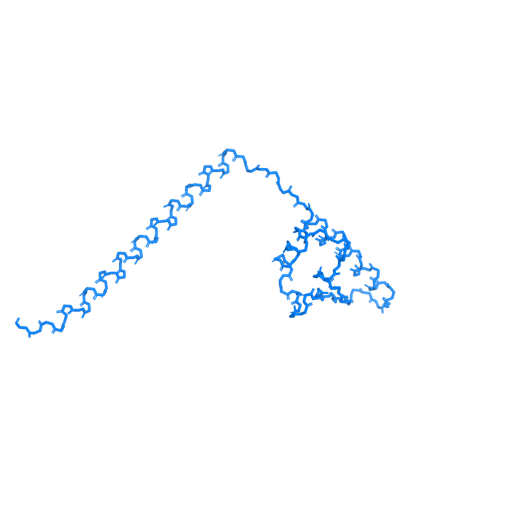
ATOM 649 O O . ALA A 1 82 ? 17.713 1.707 -15.444 1.00 95.31 82 ALA A O 1
ATOM 650 N N . ILE A 1 83 ? 17.154 3.153 -13.837 1.00 95.38 83 ILE A N 1
ATOM 651 C CA . ILE A 1 83 ? 18.319 2.846 -12.990 1.00 95.38 83 ILE A CA 1
ATOM 652 C C . ILE A 1 83 ? 18.184 1.449 -12.374 1.00 95.38 83 ILE A C 1
ATOM 654 O O . ILE A 1 83 ? 19.150 0.684 -12.385 1.00 95.38 83 ILE A O 1
ATOM 658 N N . GLY A 1 84 ? 17.000 1.107 -11.860 1.00 94.88 84 GLY A N 1
ATOM 659 C CA . GLY A 1 84 ? 16.714 -0.216 -11.308 1.00 94.88 84 GLY A CA 1
ATOM 660 C C . GLY A 1 84 ? 16.939 -1.333 -12.328 1.00 94.88 84 GLY A C 1
ATOM 661 O O . GLY A 1 84 ? 17.623 -2.312 -12.026 1.00 94.88 84 GLY A O 1
ATOM 662 N N . GLU A 1 85 ? 16.453 -1.150 -13.558 1.00 94.50 85 GLU A N 1
ATOM 663 C CA . GLU A 1 85 ? 16.605 -2.147 -14.621 1.00 94.50 85 GLU A CA 1
ATOM 664 C C . GLU A 1 85 ? 18.066 -2.326 -15.051 1.00 94.50 85 GLU A C 1
ATOM 666 O O . GLU A 1 85 ? 18.531 -3.456 -15.210 1.00 94.50 85 GLU A O 1
ATOM 671 N N . ARG A 1 86 ? 18.836 -1.233 -15.142 1.00 95.56 86 ARG A N 1
ATOM 672 C CA . ARG A 1 86 ? 20.283 -1.315 -15.398 1.00 95.56 86 ARG A CA 1
ATOM 673 C C . ARG A 1 86 ? 21.001 -2.135 -14.327 1.00 95.56 86 ARG A C 1
ATOM 675 O O . ARG A 1 86 ? 21.677 -3.105 -14.662 1.00 95.56 86 ARG A O 1
ATOM 682 N N . LYS A 1 87 ? 20.766 -1.835 -13.043 1.00 96.81 87 LYS A N 1
ATOM 683 C CA . LYS A 1 87 ? 21.345 -2.602 -11.924 1.00 96.81 87 LYS A CA 1
ATOM 684 C C . LYS A 1 87 ? 20.960 -4.083 -11.982 1.00 96.81 87 LYS A C 1
ATOM 686 O O . LYS A 1 87 ? 21.793 -4.950 -11.723 1.00 96.81 87 LYS A O 1
ATOM 691 N N . ARG A 1 88 ? 19.710 -4.392 -12.339 1.00 96.38 88 ARG A N 1
ATOM 692 C CA . ARG A 1 88 ? 19.229 -5.772 -12.503 1.00 96.38 88 ARG A CA 1
ATOM 693 C C . ARG A 1 88 ? 19.983 -6.504 -13.617 1.00 96.38 88 ARG A C 1
ATOM 695 O O . ARG A 1 88 ? 20.399 -7.647 -13.412 1.00 96.38 88 ARG A O 1
ATOM 702 N N . LEU A 1 89 ? 20.174 -5.866 -14.773 1.00 96.44 89 LEU A N 1
ATOM 703 C CA . LEU A 1 89 ? 20.915 -6.432 -15.905 1.00 96.44 89 LEU A CA 1
ATOM 704 C C . LEU A 1 89 ? 22.392 -6.652 -15.574 1.00 96.44 89 LEU A C 1
ATOM 706 O O . LEU A 1 89 ? 22.924 -7.714 -15.898 1.00 96.44 89 LEU A O 1
ATOM 710 N N . ASP A 1 90 ? 23.033 -5.707 -14.891 1.00 96.38 90 ASP A N 1
ATOM 711 C CA . ASP A 1 90 ? 24.436 -5.830 -14.488 1.00 96.38 90 ASP A CA 1
ATOM 712 C C . ASP A 1 90 ? 24.623 -6.968 -13.480 1.00 96.38 90 ASP A C 1
ATOM 714 O O . ASP A 1 90 ? 25.482 -7.832 -13.668 1.00 96.38 90 ASP A O 1
ATOM 718 N N . ASN A 1 91 ? 23.736 -7.069 -12.485 1.00 96.75 91 ASN A N 1
ATOM 719 C CA . ASN A 1 91 ? 23.720 -8.192 -11.547 1.00 96.75 91 ASN A CA 1
ATOM 720 C C . ASN A 1 91 ? 23.501 -9.532 -12.264 1.00 96.75 91 ASN A C 1
ATOM 722 O O . ASN A 1 91 ? 24.173 -10.519 -11.957 1.00 96.75 91 ASN A O 1
ATOM 726 N N . LYS A 1 92 ? 22.595 -9.581 -13.251 1.00 96.75 92 LYS A N 1
ATOM 727 C CA . LYS A 1 92 ? 22.363 -10.783 -14.067 1.00 96.75 92 LYS A CA 1
ATOM 728 C C . LYS A 1 92 ? 23.624 -11.179 -14.841 1.00 96.75 92 LYS A C 1
ATOM 730 O O . LYS A 1 92 ? 23.988 -12.356 -14.831 1.00 96.75 92 LYS A O 1
ATOM 735 N N . LYS A 1 93 ? 24.300 -10.220 -15.482 1.00 96.44 93 LYS A N 1
ATOM 736 C CA . LYS A 1 93 ? 25.548 -10.451 -16.229 1.00 96.44 93 LYS A CA 1
ATOM 737 C C . LYS A 1 93 ? 26.663 -10.945 -15.308 1.00 96.44 93 LYS A C 1
ATOM 739 O O . LYS A 1 93 ? 27.256 -11.981 -15.600 1.00 96.44 93 LYS A O 1
ATOM 744 N N . ALA A 1 94 ? 26.881 -10.283 -14.173 1.00 95.44 94 ALA A N 1
ATOM 745 C CA . ALA A 1 94 ? 27.893 -10.668 -13.190 1.00 95.44 94 ALA A CA 1
ATOM 746 C C . ALA A 1 94 ? 27.666 -12.093 -12.654 1.00 95.44 94 ALA A C 1
ATOM 748 O O . ALA A 1 94 ? 28.590 -12.907 -12.610 1.00 95.44 94 ALA A O 1
ATOM 749 N N . GLN A 1 95 ? 26.421 -12.445 -12.312 1.00 95.62 95 GLN A N 1
ATOM 750 C CA . GLN A 1 95 ? 26.079 -13.805 -11.877 1.00 95.62 95 GLN A CA 1
ATOM 751 C C . GLN A 1 95 ? 26.276 -14.838 -12.993 1.00 95.62 95 GLN A C 1
ATOM 753 O O . GLN A 1 95 ? 26.741 -15.947 -12.727 1.00 95.62 95 GLN A O 1
ATOM 758 N N . SER A 1 96 ? 25.951 -14.490 -14.242 1.00 94.50 96 SER A N 1
ATOM 759 C CA . SER A 1 96 ? 26.181 -15.361 -15.399 1.00 94.50 96 SER A CA 1
ATOM 760 C C . SER A 1 96 ? 27.670 -15.631 -15.616 1.00 94.50 96 SER A C 1
ATOM 762 O O . SER A 1 96 ? 28.063 -16.787 -15.755 1.00 94.50 96 SER A O 1
ATOM 764 N N . GLN A 1 97 ? 28.507 -14.590 -15.575 1.00 93.69 97 GLN A N 1
ATOM 765 C CA . GLN A 1 97 ? 29.963 -14.712 -15.704 1.00 93.69 97 GLN A CA 1
ATOM 766 C C . GLN A 1 97 ? 30.553 -15.567 -14.580 1.00 93.69 97 GLN A C 1
ATOM 768 O O . GLN A 1 97 ? 31.302 -16.504 -14.847 1.00 93.69 97 GLN A O 1
ATOM 773 N N . LYS A 1 98 ? 30.132 -15.336 -13.329 1.00 93.19 98 LYS A N 1
ATOM 774 C CA . LYS A 1 98 ? 30.547 -16.154 -12.180 1.00 93.19 98 LYS A CA 1
ATOM 775 C C . LYS A 1 98 ? 30.196 -17.634 -12.364 1.00 93.19 98 LYS A C 1
ATOM 777 O O . LYS A 1 98 ? 30.985 -18.500 -12.000 1.00 93.19 98 LYS A O 1
ATOM 782 N N . LYS A 1 99 ? 29.020 -17.946 -12.922 1.00 92.06 99 LYS A N 1
ATOM 783 C CA . LYS A 1 99 ? 28.614 -19.329 -13.228 1.00 92.06 99 LYS A CA 1
ATOM 784 C C . LYS A 1 99 ? 29.424 -19.930 -14.378 1.00 92.06 99 LYS A C 1
ATOM 786 O O . LYS A 1 99 ? 29.785 -21.097 -14.285 1.00 92.06 99 LYS A O 1
ATOM 791 N N . ALA A 1 100 ? 29.722 -19.156 -15.421 1.00 90.69 100 ALA A N 1
ATOM 792 C CA . ALA A 1 100 ? 30.556 -19.606 -16.534 1.00 90.69 100 ALA A CA 1
ATOM 793 C C . ALA A 1 100 ? 31.972 -19.978 -16.061 1.00 90.69 100 ALA A C 1
ATOM 795 O O . ALA A 1 100 ? 32.431 -21.080 -16.339 1.00 90.69 100 ALA A O 1
ATOM 796 N N . MET A 1 101 ? 32.600 -19.125 -15.242 1.00 87.12 101 MET A N 1
ATOM 797 C CA . MET A 1 101 ? 33.922 -19.388 -14.652 1.00 87.12 101 MET A CA 1
ATOM 798 C C . MET A 1 101 ? 33.951 -20.630 -13.748 1.00 87.12 101 MET A C 1
ATOM 800 O O . MET A 1 101 ? 34.971 -21.300 -13.654 1.00 87.12 101 MET A O 1
ATOM 804 N N . ARG A 1 102 ? 32.841 -20.959 -13.069 1.00 85.81 102 ARG A N 1
ATOM 805 C CA . ARG A 1 102 ? 32.746 -22.208 -12.291 1.00 85.81 102 ARG A CA 1
ATOM 806 C C . ARG A 1 102 ? 32.705 -23.443 -13.188 1.00 85.81 102 ARG A C 1
ATOM 808 O O . ARG A 1 102 ? 33.296 -24.447 -12.830 1.00 85.81 102 ARG A O 1
ATOM 815 N N . ARG A 1 103 ? 32.011 -23.369 -14.328 1.00 82.88 103 ARG A N 1
ATOM 816 C CA . ARG A 1 103 ? 31.865 -24.496 -15.264 1.00 82.88 103 ARG A CA 1
ATOM 817 C C . ARG A 1 103 ? 33.144 -24.790 -16.044 1.00 82.88 103 ARG A C 1
ATOM 819 O O . ARG A 1 103 ? 33.392 -25.942 -16.356 1.00 82.88 103 ARG A O 1
ATOM 826 N N . SER A 1 104 ? 33.958 -23.777 -16.345 1.00 67.06 104 SER A N 1
ATOM 827 C CA . SER A 1 104 ? 35.186 -23.971 -17.130 1.00 67.06 104 SER A CA 1
ATOM 828 C C . SER A 1 104 ? 36.290 -24.727 -16.383 1.00 67.06 104 SER A C 1
ATOM 830 O O . SER A 1 104 ? 37.240 -25.166 -17.013 1.00 67.06 104 SER A O 1
ATOM 832 N N . ARG A 1 105 ? 36.195 -24.871 -15.054 1.00 61.91 105 ARG A N 1
ATOM 833 C CA . ARG A 1 105 ? 37.213 -25.543 -14.230 1.00 61.91 105 ARG A CA 1
ATOM 834 C C . ARG A 1 105 ? 37.067 -27.074 -14.193 1.00 61.91 105 ARG A C 1
ATOM 836 O O . ARG A 1 105 ? 38.019 -27.736 -13.804 1.00 61.91 105 ARG A O 1
ATOM 843 N N . ASP A 1 106 ? 35.926 -27.608 -14.635 1.00 59.03 106 ASP A N 1
ATOM 844 C CA . ASP A 1 106 ? 35.673 -29.056 -14.761 1.00 59.03 106 ASP A CA 1
ATOM 845 C C . ASP A 1 106 ? 35.976 -29.608 -16.171 1.00 59.03 106 ASP A C 1
ATOM 847 O O . ASP A 1 106 ? 35.811 -30.799 -16.413 1.00 59.03 106 ASP A O 1
ATOM 851 N N . SER A 1 107 ? 36.430 -28.771 -17.112 1.00 56.72 107 SER A N 1
ATOM 852 C CA . SER A 1 107 ? 36.846 -29.207 -18.453 1.00 56.72 107 SER A CA 1
ATOM 853 C C . SER A 1 107 ? 38.332 -29.572 -18.445 1.00 56.72 107 SER A C 1
ATOM 855 O O . SER A 1 107 ? 39.160 -28.799 -18.921 1.00 56.72 107 SER A O 1
ATOM 857 N N . TYR A 1 108 ? 38.671 -30.720 -17.858 1.00 61.22 108 TYR A N 1
ATOM 858 C CA . TYR A 1 108 ? 39.905 -31.428 -18.197 1.00 61.22 108 TYR A CA 1
ATOM 859 C C . TYR A 1 108 ? 39.619 -32.307 -19.420 1.00 61.22 108 TYR A C 1
ATOM 861 O O . TYR A 1 108 ? 39.131 -33.426 -19.273 1.00 61.22 108 TYR A O 1
ATOM 869 N N . ASP A 1 109 ? 39.889 -31.750 -20.598 1.00 52.16 109 ASP A N 1
ATOM 870 C CA . ASP A 1 109 ? 40.304 -32.455 -21.817 1.00 52.16 109 ASP A CA 1
ATOM 871 C C . ASP A 1 109 ? 41.374 -31.577 -22.487 1.00 52.16 109 ASP A C 1
ATOM 873 O O . ASP A 1 109 ? 41.089 -30.365 -22.664 1.00 52.16 109 ASP A O 1
#